Protein AF-A0A401TJF7-F1 (afdb_monomer_lite)

Structure (mmCIF, N/CA/C/O backbone):
data_AF-A0A401TJF7-F1
#
_entry.id   AF-A0A401TJF7-F1
#
loop_
_atom_site.group_PDB
_atom_site.id
_atom_site.type_symbol
_atom_site.label_atom_id
_atom_site.label_alt_id
_atom_site.label_comp_id
_atom_site.label_asym_id
_atom_site.label_entity_id
_atom_site.label_seq_id
_atom_site.pdbx_PDB_ins_code
_atom_site.Cartn_x
_atom_site.Cartn_y
_atom_site.Cartn_z
_atom_site.occupancy
_atom_site.B_iso_or_equiv
_atom_site.auth_seq_id
_atom_site.auth_comp_id
_atom_site.auth_asym_id
_atom_site.auth_atom_id
_atom_site.pdbx_PDB_model_num
ATOM 1 N N . MET A 1 1 ? 1.975 4.053 -7.022 1.00 76.31 1 MET A N 1
ATOM 2 C CA . MET A 1 1 ? 2.804 4.521 -5.883 1.00 76.31 1 MET A CA 1
ATOM 3 C C . MET A 1 1 ? 2.041 5.326 -4.837 1.00 76.31 1 MET A C 1
ATOM 5 O O . MET A 1 1 ? 2.293 5.115 -3.657 1.00 76.31 1 MET A O 1
ATOM 9 N N . ASN A 1 2 ? 1.092 6.190 -5.217 1.00 82.62 2 ASN A N 1
ATOM 10 C CA . ASN A 1 2 ? 0.316 6.983 -4.248 1.00 82.62 2 ASN A CA 1
ATOM 11 C C . ASN A 1 2 ? -0.402 6.117 -3.198 1.00 82.62 2 ASN A C 1
ATOM 13 O O . ASN A 1 2 ? -0.345 6.438 -2.018 1.00 82.62 2 ASN A O 1
ATOM 17 N N . ALA A 1 3 ? -0.964 4.974 -3.602 1.00 84.75 3 ALA A N 1
ATOM 18 C CA . ALA A 1 3 ? -1.590 4.012 -2.691 1.00 84.75 3 ALA A CA 1
ATOM 19 C C . ALA A 1 3 ? -0.631 3.480 -1.605 1.00 84.75 3 ALA A C 1
ATOM 21 O O . ALA A 1 3 ? -0.988 3.422 -0.433 1.00 84.75 3 ALA A O 1
ATOM 22 N N . VAL A 1 4 ? 0.618 3.169 -1.971 1.00 85.81 4 VAL A N 1
ATOM 23 C CA . VAL A 1 4 ? 1.646 2.714 -1.017 1.00 85.81 4 VAL A CA 1
ATOM 24 C C . VAL A 1 4 ? 2.049 3.842 -0.063 1.00 85.81 4 VAL A C 1
ATOM 26 O O . VAL A 1 4 ? 2.221 3.609 1.129 1.00 85.81 4 VAL A O 1
ATOM 29 N N . CYS A 1 5 ? 2.138 5.081 -0.559 1.00 86.75 5 CYS A N 1
ATOM 30 C CA . CYS A 1 5 ? 2.398 6.247 0.292 1.00 86.75 5 CYS A CA 1
ATOM 31 C C . CYS A 1 5 ? 1.272 6.450 1.313 1.00 86.75 5 CYS A C 1
ATOM 33 O O . CYS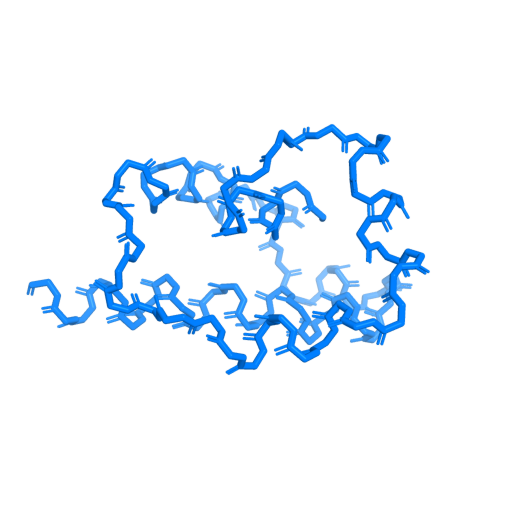 A 1 5 ? 1.550 6.694 2.481 1.00 86.75 5 CYS A O 1
ATOM 35 N N . VAL A 1 6 ? 0.014 6.289 0.889 1.00 87.44 6 VAL A N 1
ATOM 36 C CA . VAL A 1 6 ? -1.159 6.377 1.770 1.00 87.44 6 VAL A CA 1
ATOM 37 C C . VAL A 1 6 ? -1.123 5.294 2.848 1.00 87.44 6 VAL A C 1
ATOM 39 O O . VAL A 1 6 ? -1.303 5.628 4.016 1.00 87.44 6 VAL A O 1
ATOM 42 N N . LEU A 1 7 ? -0.813 4.040 2.492 1.00 86.00 7 LEU A N 1
ATOM 43 C CA . LEU A 1 7 ? -0.651 2.943 3.460 1.00 86.00 7 LEU A CA 1
ATOM 44 C C . LEU A 1 7 ? 0.448 3.218 4.492 1.00 86.00 7 LEU A C 1
ATOM 46 O O . LEU A 1 7 ? 0.253 2.981 5.680 1.00 86.00 7 LEU A O 1
ATOM 50 N N . LEU A 1 8 ? 1.574 3.783 4.056 1.00 85.50 8 LEU A N 1
ATOM 51 C CA . LEU A 1 8 ? 2.672 4.197 4.935 1.00 85.50 8 LEU A CA 1
ATOM 52 C C . LEU A 1 8 ? 2.390 5.504 5.698 1.00 85.50 8 LEU A C 1
ATOM 54 O O . LEU A 1 8 ? 3.282 6.028 6.365 1.00 85.50 8 LEU A O 1
ATOM 58 N N . GLN A 1 9 ? 1.175 6.053 5.590 1.00 84.50 9 GLN A N 1
ATOM 59 C CA . GLN A 1 9 ? 0.767 7.328 6.192 1.00 84.50 9 GLN A CA 1
ATOM 60 C C . GLN A 1 9 ? 1.679 8.501 5.793 1.00 84.50 9 GLN A C 1
ATOM 62 O O . GLN A 1 9 ? 1.905 9.442 6.554 1.00 84.50 9 GLN A O 1
ATOM 67 N N . LYS A 1 10 ? 2.217 8.448 4.573 1.00 85.50 10 LYS A N 1
ATOM 68 C CA . LYS A 1 10 ? 3.038 9.491 3.960 1.00 85.50 10 LYS A CA 1
ATOM 69 C C . LYS A 1 10 ? 2.233 10.271 2.922 1.00 85.50 10 LYS A C 1
ATOM 71 O O . LYS A 1 10 ? 1.201 9.822 2.422 1.00 85.50 10 LYS A O 1
ATOM 76 N N . SER A 1 11 ? 2.731 11.453 2.571 1.00 84.44 11 SER A N 1
ATOM 77 C CA . SER A 1 11 ? 2.121 12.291 1.540 1.00 84.44 11 SER A CA 1
ATOM 78 C C . SER A 1 11 ? 2.095 11.561 0.187 1.00 84.44 11 SER A C 1
ATOM 80 O O . SER A 1 11 ? 3.141 11.081 -0.256 1.00 84.44 11 SER A O 1
ATOM 82 N N . PRO A 1 12 ? 0.938 11.475 -0.502 1.00 83.44 12 PRO A N 1
ATOM 83 C CA . PRO A 1 12 ? 0.807 10.826 -1.808 1.00 83.44 12 PRO A CA 1
ATOM 84 C C . PRO A 1 12 ? 1.340 11.729 -2.929 1.00 83.44 12 PRO A C 1
ATOM 86 O O . PRO A 1 12 ? 0.608 12.152 -3.819 1.00 83.44 12 PRO A O 1
ATOM 89 N N . GLN A 1 13 ? 2.621 12.075 -2.849 1.00 86.88 13 GLN A N 1
ATOM 90 C CA . GLN A 1 13 ? 3.314 12.947 -3.791 1.00 86.88 13 GLN A CA 1
ATOM 91 C C . GLN A 1 13 ? 4.423 12.158 -4.480 1.00 86.88 13 GLN A C 1
ATOM 93 O O . GLN A 1 13 ? 5.062 11.302 -3.863 1.00 86.88 13 GLN A O 1
ATOM 98 N N . TRP A 1 14 ? 4.695 12.477 -5.747 1.00 83.75 14 TRP A N 1
ATOM 99 C CA . TRP A 1 14 ? 5.769 11.826 -6.503 1.00 83.75 14 TRP A CA 1
ATOM 100 C C . TRP A 1 14 ? 7.129 11.959 -5.807 1.00 83.75 14 TRP A C 1
ATOM 102 O O . TRP A 1 14 ? 7.869 10.984 -5.723 1.00 83.75 14 TRP A O 1
ATOM 112 N N . THR A 1 15 ? 7.426 13.124 -5.226 1.00 88.44 15 THR A N 1
ATOM 113 C CA . THR A 1 15 ? 8.663 13.366 -4.469 1.00 88.44 15 THR A CA 1
ATOM 114 C C . THR A 1 15 ? 8.817 12.391 -3.302 1.00 88.44 15 THR A C 1
ATOM 116 O O . THR A 1 15 ? 9.863 11.768 -3.146 1.00 88.44 15 THR A O 1
ATOM 119 N N . THR A 1 16 ? 7.756 12.196 -2.516 1.00 87.56 16 THR A N 1
ATOM 120 C CA . THR A 1 16 ? 7.747 11.255 -1.389 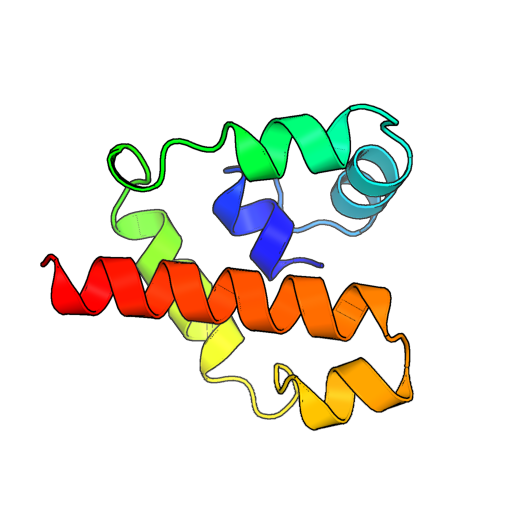1.00 87.56 16 THR A CA 1
ATOM 121 C C . THR A 1 16 ? 7.842 9.808 -1.859 1.00 87.56 16 THR A C 1
ATOM 123 O O . THR A 1 16 ? 8.603 9.030 -1.293 1.00 87.56 16 THR A O 1
ATOM 126 N N . ALA A 1 17 ? 7.125 9.451 -2.926 1.00 86.88 17 ALA A N 1
ATOM 127 C CA . ALA A 1 17 ? 7.211 8.123 -3.523 1.00 86.88 17 ALA A CA 1
ATOM 128 C C . ALA A 1 17 ? 8.631 7.812 -4.017 1.00 86.88 17 ALA A C 1
ATOM 130 O O . ALA A 1 17 ? 9.124 6.708 -3.804 1.00 86.88 17 ALA A O 1
ATOM 131 N N . LYS A 1 18 ? 9.299 8.787 -4.641 1.00 86.69 18 LYS A N 1
ATOM 132 C CA . LYS A 1 18 ? 10.668 8.645 -5.139 1.00 86.69 18 LYS A CA 1
ATOM 133 C C . LYS A 1 18 ? 11.670 8.467 -3.998 1.00 86.69 18 LYS A C 1
ATOM 135 O O . LYS A 1 18 ? 12.548 7.621 -4.105 1.00 86.69 18 LYS A O 1
ATOM 140 N N . LEU A 1 19 ? 11.505 9.211 -2.901 1.00 89.06 19 LEU A N 1
ATOM 141 C CA . LEU A 1 19 ? 12.312 9.036 -1.689 1.00 89.06 19 LEU A CA 1
ATOM 142 C C . LEU A 1 19 ? 12.124 7.644 -1.077 1.00 89.06 19 LEU A C 1
ATOM 144 O O . LEU A 1 19 ? 13.106 6.990 -0.754 1.00 89.06 19 LEU A O 1
ATOM 148 N N . LEU A 1 20 ? 10.879 7.170 -0.975 1.00 86.88 20 LEU A 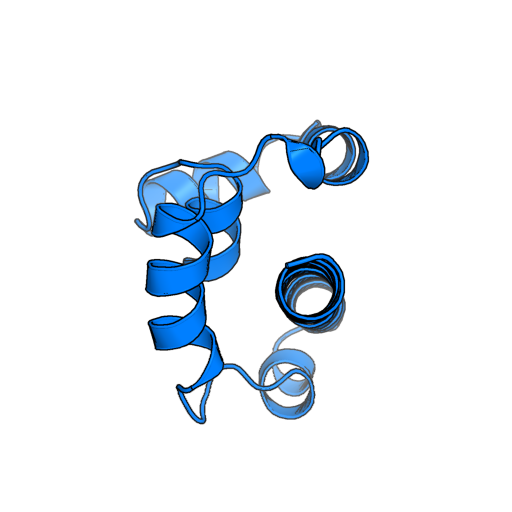N 1
ATOM 149 C CA . LEU A 1 20 ? 10.581 5.829 -0.466 1.00 86.88 20 LEU A CA 1
ATOM 150 C C . LEU A 1 20 ? 11.186 4.732 -1.345 1.00 86.88 20 LEU A C 1
ATOM 152 O O . LEU A 1 20 ? 11.755 3.789 -0.821 1.00 86.88 20 LEU A O 1
ATOM 156 N N . LEU A 1 21 ? 11.103 4.858 -2.670 1.00 84.56 21 LEU A N 1
ATOM 157 C CA . LEU A 1 21 ? 11.712 3.890 -3.590 1.00 84.56 21 LEU A CA 1
ATOM 158 C C . LEU A 1 21 ? 13.244 3.905 -3.550 1.00 84.56 21 LEU A C 1
ATOM 160 O O . LEU A 1 21 ? 13.865 2.894 -3.863 1.00 84.56 21 LEU A O 1
ATOM 164 N N . GLY A 1 22 ? 13.844 5.043 -3.196 1.00 86.69 22 GLY A N 1
ATOM 165 C CA . GLY A 1 22 ? 15.288 5.170 -3.011 1.00 86.69 22 GLY A CA 1
ATOM 166 C C . GLY A 1 22 ? 15.790 4.640 -1.667 1.00 86.69 22 GLY A C 1
ATOM 167 O O . GLY A 1 22 ? 16.998 4.481 -1.507 1.00 86.69 22 GLY A O 1
ATOM 168 N N . ASP A 1 23 ? 14.900 4.369 -0.708 1.00 89.06 23 ASP A N 1
ATOM 169 C CA . ASP A 1 23 ? 15.273 3.846 0.604 1.00 89.06 23 ASP A CA 1
ATOM 170 C C . ASP A 1 23 ? 15.531 2.326 0.520 1.00 89.06 23 ASP A C 1
ATOM 172 O O . ASP A 1 23 ? 14.599 1.555 0.268 1.00 89.06 23 ASP A O 1
ATOM 176 N N . PRO A 1 24 ? 16.762 1.844 0.779 1.00 89.06 24 PRO A N 1
ATOM 177 C CA . PRO A 1 24 ? 17.060 0.410 0.792 1.00 89.06 24 PRO A CA 1
ATOM 178 C C . PRO A 1 24 ? 16.281 -0.356 1.876 1.00 89.06 24 PRO A C 1
ATOM 180 O O . PRO A 1 24 ? 16.126 -1.575 1.787 1.00 89.06 24 PRO A O 1
ATOM 183 N N . SER A 1 25 ? 15.758 0.338 2.890 1.00 89.69 25 SER A N 1
ATOM 184 C CA . SER A 1 25 ? 14.929 -0.239 3.953 1.00 89.69 25 SER A CA 1
ATOM 185 C C . SER A 1 25 ? 13.440 -0.276 3.607 1.00 89.69 25 SER A C 1
ATOM 187 O O . SER A 1 25 ? 12.653 -0.821 4.380 1.00 89.69 25 SER A O 1
ATOM 189 N N . PHE A 1 26 ? 13.030 0.236 2.444 1.00 87.44 26 PHE A N 1
ATOM 190 C CA . PHE A 1 26 ? 11.627 0.314 2.036 1.00 87.44 26 PHE A CA 1
ATOM 191 C C . PHE A 1 26 ? 10.892 -1.024 2.146 1.00 87.44 26 PHE A C 1
ATOM 193 O O . PHE A 1 26 ? 9.842 -1.105 2.781 1.00 87.44 26 PHE A O 1
ATOM 200 N N . LEU A 1 27 ? 11.468 -2.099 1.601 1.00 85.88 27 LEU A N 1
ATOM 201 C CA . LEU A 1 27 ? 10.860 -3.430 1.674 1.00 85.88 27 LEU A CA 1
ATOM 202 C C . LEU A 1 27 ? 10.752 -3.941 3.117 1.00 85.88 27 LEU A C 1
ATOM 204 O O . LEU A 1 27 ? 9.752 -4.563 3.467 1.00 85.88 27 LEU A O 1
ATOM 208 N N . LYS A 1 28 ? 11.737 -3.640 3.977 1.00 89.12 28 LYS A N 1
ATOM 209 C CA . LYS A 1 28 ? 11.672 -3.990 5.405 1.00 89.12 28 LYS A CA 1
ATOM 210 C C . LYS A 1 28 ? 10.529 -3.252 6.094 1.00 89.12 28 LYS A C 1
ATOM 212 O O . LYS A 1 28 ? 9.780 -3.883 6.831 1.00 89.12 28 LYS A O 1
ATOM 217 N N . HIS A 1 29 ? 10.349 -1.962 5.809 1.00 86.81 29 HIS A N 1
ATOM 218 C CA . HIS A 1 29 ? 9.234 -1.181 6.348 1.00 86.81 29 HIS A CA 1
ATOM 219 C C . HIS A 1 29 ? 7.872 -1.729 5.908 1.00 86.81 29 HIS A C 1
ATOM 221 O O . HIS A 1 29 ? 6.952 -1.767 6.718 1.00 86.81 29 HIS A O 1
ATOM 227 N N . LEU A 1 30 ? 7.741 -2.191 4.660 1.00 85.88 30 LEU A N 1
ATOM 228 C CA . LEU A 1 30 ? 6.509 -2.835 4.188 1.00 85.88 30 LEU A CA 1
ATOM 229 C C . LEU A 1 30 ? 6.238 -4.162 4.910 1.00 85.88 30 LEU A C 1
ATOM 231 O O . LEU A 1 30 ? 5.100 -4.436 5.275 1.00 85.88 30 LEU A O 1
ATOM 235 N N . LEU A 1 31 ? 7.272 -4.976 5.140 1.00 85.38 31 LEU A N 1
ATOM 236 C CA . LEU A 1 31 ? 7.146 -6.264 5.834 1.00 85.38 31 LEU A CA 1
ATOM 237 C C . LEU A 1 31 ? 6.851 -6.108 7.331 1.00 85.38 31 LEU A C 1
ATOM 239 O O . LEU A 1 31 ? 6.127 -6.917 7.902 1.00 85.38 31 LEU A O 1
ATOM 243 N N . GLN A 1 32 ? 7.412 -5.077 7.961 1.00 88.12 32 GLN A N 1
ATOM 244 C CA . GLN A 1 32 ? 7.201 -4.750 9.374 1.00 88.12 32 GLN A CA 1
ATOM 245 C C . GLN A 1 32 ? 5.950 -3.896 9.612 1.00 88.12 32 GLN A C 1
ATOM 247 O O . GLN A 1 32 ? 5.656 -3.548 10.756 1.00 88.12 32 GLN A O 1
ATOM 252 N N . LEU A 1 33 ? 5.222 -3.536 8.552 1.00 86.25 33 LEU A N 1
ATOM 253 C CA . LEU A 1 33 ? 4.012 -2.739 8.652 1.00 86.25 33 LEU A CA 1
ATOM 254 C C . LEU A 1 33 ? 2.961 -3.490 9.477 1.00 86.25 33 LEU A C 1
ATOM 256 O O . LEU A 1 33 ? 2.464 -4.548 9.085 1.00 86.25 33 LEU A O 1
ATOM 260 N N . ASP A 1 34 ? 2.589 -2.904 10.608 1.00 85.62 34 ASP A N 1
ATOM 261 C CA . ASP A 1 34 ? 1.534 -3.436 11.457 1.00 85.62 34 ASP A CA 1
ATOM 262 C C . ASP A 1 34 ? 0.163 -3.117 10.844 1.00 85.62 34 ASP A C 1
ATOM 264 O O . ASP A 1 34 ? -0.398 -2.035 11.036 1.00 85.62 34 ASP A O 1
ATOM 268 N N . LYS A 1 35 ? -0.357 -4.073 10.067 1.00 82.69 35 LYS A N 1
ATOM 269 C CA . LYS A 1 35 ? -1.648 -3.984 9.368 1.00 82.69 35 LYS A CA 1
ATOM 270 C C . LYS A 1 35 ? -2.846 -3.736 10.295 1.00 82.69 35 LYS A C 1
ATOM 272 O O . LYS A 1 35 ? -3.865 -3.241 9.821 1.00 82.69 35 LYS A O 1
ATOM 277 N N . ASP A 1 36 ? -2.706 -3.999 11.595 1.00 83.06 36 ASP A N 1
ATOM 278 C CA . ASP A 1 36 ? -3.775 -3.838 12.587 1.00 83.06 36 ASP A CA 1
ATOM 279 C C . ASP A 1 36 ? -3.816 -2.435 13.194 1.00 83.06 36 ASP A C 1
ATOM 281 O O . ASP A 1 36 ? -4.842 -2.003 13.714 1.00 83.06 36 ASP A O 1
ATOM 285 N N . LYS A 1 37 ? -2.703 -1.700 13.110 1.00 85.12 37 LYS A N 1
ATOM 286 C CA . LYS A 1 37 ? -2.591 -0.323 13.608 1.00 85.12 37 LYS A CA 1
ATOM 287 C C . LYS A 1 37 ? -2.916 0.731 12.554 1.00 85.12 37 LYS A C 1
ATOM 289 O O . LYS A 1 37 ? -2.838 1.926 12.843 1.00 85.12 37 LYS A O 1
ATOM 294 N N . ILE A 1 38 ? -3.253 0.327 11.330 1.00 87.44 38 ILE A N 1
ATOM 295 C CA . ILE A 1 38 ? -3.569 1.262 10.250 1.00 87.44 38 ILE A CA 1
ATOM 296 C C . ILE A 1 38 ? -4.960 1.873 10.502 1.00 87.44 38 ILE A C 1
ATOM 298 O O . ILE A 1 38 ? -5.942 1.135 10.585 1.00 87.44 38 ILE A O 1
ATOM 302 N N . PRO A 1 39 ? -5.086 3.211 10.591 1.00 87.56 39 PRO A N 1
ATOM 303 C CA . PRO A 1 39 ? -6.371 3.862 10.815 1.00 87.56 39 PRO A CA 1
ATOM 304 C C . PRO A 1 39 ? -7.352 3.618 9.666 1.00 87.56 39 PRO A C 1
ATOM 306 O O . PRO A 1 39 ? -6.979 3.704 8.497 1.00 87.56 39 PRO A O 1
ATOM 309 N N . GLU A 1 40 ? -8.640 3.474 9.979 1.00 86.44 40 GLU A N 1
ATOM 310 C CA . GLU A 1 40 ? -9.700 3.274 8.977 1.00 86.44 40 GLU A CA 1
ATOM 311 C C . GLU A 1 40 ? -9.741 4.394 7.916 1.00 86.44 40 GLU A C 1
ATOM 313 O O . GLU A 1 40 ? -9.976 4.159 6.732 1.00 86.44 40 GLU A O 1
ATOM 318 N N . LYS A 1 41 ? -9.395 5.628 8.306 1.00 88.25 41 LYS A N 1
ATOM 319 C CA . LYS A 1 41 ? -9.276 6.777 7.391 1.00 88.25 41 LYS A CA 1
ATOM 320 C C . LYS A 1 41 ? -8.284 6.532 6.245 1.00 88.25 41 LYS A C 1
ATOM 322 O O . LYS A 1 41 ? -8.462 7.086 5.158 1.00 88.25 41 LYS A O 1
ATOM 327 N N . VAL A 1 42 ? -7.240 5.735 6.479 1.00 89.88 42 VAL A N 1
ATOM 328 C CA . VAL A 1 42 ? -6.262 5.344 5.455 1.00 89.88 42 VAL A CA 1
ATOM 329 C C . VAL A 1 42 ? -6.917 4.413 4.442 1.00 89.88 42 VAL A C 1
ATOM 331 O O . VAL A 1 42 ? -6.811 4.671 3.246 1.00 89.88 42 VAL A O 1
ATOM 334 N N . PHE A 1 43 ? -7.662 3.406 4.902 1.00 88.81 43 PHE A N 1
ATOM 335 C CA . PHE A 1 43 ? -8.395 2.479 4.038 1.00 88.81 43 PHE A CA 1
ATOM 336 C C . PHE A 1 43 ? -9.494 3.170 3.231 1.00 88.81 43 PHE A C 1
ATOM 338 O O . PHE A 1 43 ? -9.626 2.911 2.040 1.00 88.81 43 PHE A O 1
ATOM 345 N N . SER A 1 44 ? -10.211 4.135 3.811 1.00 88.31 44 SER A N 1
ATOM 346 C CA . SER A 1 44 ? -11.183 4.945 3.063 1.00 88.31 44 SER A CA 1
ATOM 347 C C . SER A 1 44 ? -10.535 5.737 1.925 1.00 88.31 44 SER A C 1
ATOM 349 O O . SER A 1 44 ? -11.098 5.832 0.838 1.00 88.31 44 SER A O 1
ATOM 351 N N . ARG A 1 45 ? -9.328 6.280 2.140 1.00 87.94 45 ARG A N 1
ATOM 352 C CA . ARG A 1 45 ? -8.551 6.924 1.067 1.00 87.94 45 ARG A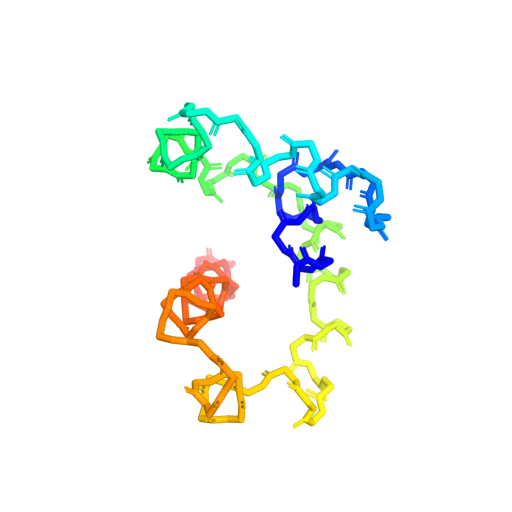 CA 1
ATOM 353 C C . ARG A 1 45 ? -8.040 5.907 0.054 1.00 87.94 45 ARG A C 1
ATOM 355 O O . ARG A 1 45 ? -8.047 6.197 -1.137 1.00 87.94 45 ARG A O 1
ATOM 362 N N . LEU A 1 46 ? -7.607 4.737 0.518 1.00 88.62 46 LEU A N 1
ATOM 363 C CA . LEU A 1 46 ? -7.124 3.649 -0.324 1.00 88.62 46 LEU A CA 1
ATOM 364 C C . LEU A 1 46 ? -8.212 3.142 -1.274 1.00 88.62 46 LEU A C 1
ATOM 366 O O . LEU A 1 46 ? -7.934 2.998 -2.459 1.00 88.62 46 LEU A O 1
ATOM 370 N N . LYS A 1 47 ? -9.455 3.013 -0.791 1.00 86.56 47 LYS A N 1
ATOM 371 C CA . LYS A 1 47 ? -10.637 2.644 -1.585 1.00 86.56 47 LYS A CA 1
ATOM 372 C C . LYS A 1 47 ? -10.876 3.569 -2.772 1.00 86.56 47 LYS A C 1
ATOM 374 O O . LYS A 1 47 ? -11.302 3.116 -3.830 1.00 86.56 47 LYS A O 1
ATOM 379 N N . SER A 1 48 ? -10.580 4.861 -2.640 1.00 86.50 48 SER A N 1
ATOM 380 C CA . SER A 1 48 ? -10.664 5.794 -3.772 1.00 86.50 48 SER A CA 1
ATOM 381 C C . SER A 1 48 ? -9.632 5.486 -4.860 1.00 86.50 48 SER A C 1
ATOM 383 O O . SER A 1 48 ? -9.898 5.732 -6.033 1.00 86.50 48 SER A O 1
ATOM 385 N N . TYR A 1 49 ? -8.471 4.935 -4.489 1.00 84.56 49 TYR A N 1
ATOM 386 C CA . TYR A 1 49 ? -7.463 4.474 -5.442 1.00 84.56 49 TYR A CA 1
ATOM 387 C C . TYR A 1 49 ? -7.780 3.076 -5.981 1.00 84.56 49 TYR A C 1
ATOM 389 O O . TYR A 1 49 ? -7.641 2.879 -7.182 1.00 84.56 49 TYR A O 1
ATOM 397 N N . SER A 1 50 ? -8.229 2.130 -5.147 1.00 83.44 50 SER A N 1
ATOM 398 C CA . SER A 1 50 ? -8.519 0.750 -5.575 1.00 83.44 50 SER A CA 1
ATOM 399 C C . SER A 1 50 ? -9.713 0.658 -6.525 1.00 83.44 50 SER A C 1
ATOM 401 O O . SER A 1 50 ? -9.704 -0.145 -7.452 1.00 83.44 50 SER A O 1
ATOM 403 N N . LYS A 1 51 ? -10.701 1.550 -6.372 1.00 84.44 51 LYS A N 1
ATOM 404 C CA . LYS A 1 51 ? -11.826 1.695 -7.310 1.00 84.44 51 LYS A CA 1
ATOM 405 C C . LYS A 1 51 ? -11.433 2.304 -8.658 1.00 84.44 51 LYS A C 1
ATOM 407 O O . LYS A 1 51 ? -12.249 2.296 -9.578 1.00 84.44 51 LYS A O 1
ATOM 412 N N . HIS A 1 52 ? -10.230 2.863 -8.789 1.00 83.50 52 HIS A N 1
ATOM 413 C CA . HIS A 1 52 ? -9.791 3.439 -10.052 1.00 83.50 52 HIS A CA 1
ATOM 414 C C . HIS A 1 52 ? -9.445 2.315 -11.046 1.00 83.50 52 HIS A C 1
ATOM 416 O O . HIS A 1 52 ? -8.634 1.451 -10.715 1.00 83.50 52 HIS A O 1
ATOM 422 N N . PRO A 1 53 ? -9.961 2.333 -12.289 1.00 79.31 53 PRO A N 1
ATOM 423 C CA . PRO A 1 53 ? -9.738 1.264 -13.278 1.00 79.31 53 PRO A CA 1
ATOM 424 C C . PRO A 1 53 ? -8.271 1.097 -13.718 1.00 79.31 53 PRO A C 1
ATOM 426 O O . PRO A 1 53 ? -7.902 0.101 -14.346 1.00 79.31 53 PRO A O 1
ATOM 429 N N . ASP A 1 54 ? -7.422 2.069 -13.395 1.00 79.94 54 ASP A N 1
ATOM 430 C CA . ASP A 1 54 ? -5.975 2.002 -13.634 1.00 79.94 54 ASP A CA 1
ATOM 431 C C . ASP A 1 54 ? -5.203 1.360 -12.473 1.00 79.94 54 ASP A C 1
ATOM 433 O O . ASP A 1 54 ? -4.053 0.961 -12.646 1.00 79.94 54 ASP A O 1
ATOM 437 N N . PHE A 1 55 ? -5.823 1.204 -11.300 1.00 81.56 55 PHE A N 1
ATOM 438 C CA . PHE A 1 55 ? -5.230 0.517 -10.154 1.00 81.56 55 PHE A CA 1
ATOM 439 C C . PHE A 1 55 ? -5.517 -0.988 -10.214 1.00 81.56 55 PHE A C 1
ATOM 441 O O . PHE A 1 55 ? -6.097 -1.581 -9.310 1.00 81.56 55 PHE A O 1
ATOM 448 N N . ASN A 1 56 ? -5.118 -1.612 -11.321 1.00 84.44 56 ASN A N 1
ATOM 449 C CA . ASN A 1 56 ? -5.298 -3.041 -11.551 1.00 84.44 56 ASN A CA 1
ATOM 450 C C . ASN A 1 56 ? -3.924 -3.728 -11.647 1.00 84.44 56 ASN A C 1
ATOM 452 O O . ASN A 1 56 ? -3.108 -3.292 -12.464 1.00 84.44 56 ASN A O 1
ATOM 456 N N . PRO A 1 57 ? -3.662 -4.810 -10.887 1.00 86.44 57 PRO A N 1
ATOM 457 C CA . PRO A 1 57 ? -2.434 -5.594 -10.986 1.00 86.44 57 PRO A CA 1
ATOM 458 C C . PRO A 1 57 ? -2.042 -5.978 -12.413 1.00 86.44 57 PRO A C 1
ATOM 460 O O . PRO A 1 57 ? -0.861 -5.924 -12.743 1.00 86.44 57 PRO A O 1
ATOM 463 N N . GLU A 1 58 ? -3.009 -6.319 -13.266 1.00 86.56 58 GLU A N 1
ATOM 464 C CA . GLU A 1 58 ? -2.747 -6.709 -14.656 1.00 86.56 58 GLU A CA 1
ATOM 465 C C . GLU A 1 58 ? -2.197 -5.531 -15.470 1.00 86.56 58 GLU A C 1
ATOM 467 O O . GLU A 1 58 ? -1.172 -5.654 -16.135 1.00 86.56 58 GLU A O 1
ATOM 472 N N . ARG A 1 59 ? -2.816 -4.350 -15.343 1.00 85.50 59 ARG A N 1
ATOM 473 C CA . ARG A 1 59 ? -2.369 -3.121 -16.020 1.00 85.50 59 ARG A CA 1
ATOM 474 C C . ARG A 1 59 ? -1.060 -2.587 -15.455 1.00 85.50 59 ARG A C 1
ATOM 476 O O . ARG A 1 59 ? -0.199 -2.132 -16.192 1.00 85.50 59 ARG A O 1
ATOM 483 N N . VAL A 1 60 ? -0.886 -2.638 -14.140 1.00 85.44 60 VAL A N 1
ATOM 484 C CA . VAL A 1 60 ? 0.363 -2.207 -13.500 1.00 85.44 60 VAL A CA 1
ATOM 485 C C . VAL A 1 60 ? 1.503 -3.176 -13.844 1.00 85.44 60 VAL A C 1
ATOM 487 O O . VAL A 1 60 ? 2.652 -2.757 -13.997 1.00 85.44 60 VAL A O 1
ATOM 490 N N . GLY A 1 61 ? 1.183 -4.459 -14.028 1.00 85.62 61 GLY A N 1
ATOM 491 C CA . GLY A 1 61 ? 2.126 -5.497 -14.422 1.00 85.62 61 GLY A CA 1
ATOM 492 C C . GLY A 1 61 ? 2.687 -5.347 -15.827 1.00 85.62 61 GLY A C 1
ATOM 493 O O . GLY A 1 61 ? 3.828 -5.750 -16.035 1.00 85.62 61 GLY A O 1
ATOM 494 N N . THR A 1 62 ? 1.972 -4.701 -16.754 1.00 86.50 62 THR A N 1
ATOM 495 C CA . THR A 1 62 ? 2.542 -4.383 -18.075 1.00 86.50 62 THR A CA 1
ATOM 496 C C . THR A 1 62 ? 3.652 -3.336 -17.994 1.00 86.50 62 THR A C 1
ATOM 498 O O . THR A 1 62 ? 4.486 -3.265 -18.889 1.00 86.50 62 THR A O 1
ATOM 501 N N . VAL A 1 63 ? 3.675 -2.518 -16.935 1.00 86.50 63 VAL A N 1
ATOM 502 C CA . VAL A 1 63 ? 4.710 -1.497 -16.712 1.00 86.50 63 VAL A CA 1
ATOM 503 C C . VAL A 1 63 ? 5.882 -2.070 -15.920 1.00 86.50 63 VAL A C 1
ATOM 505 O O . VAL A 1 63 ? 7.037 -1.809 -16.244 1.00 86.50 63 VAL A O 1
ATOM 508 N N . SER A 1 64 ? 5.603 -2.814 -14.845 1.00 86.62 64 SER A N 1
ATOM 509 C CA . SER A 1 64 ? 6.648 -3.411 -14.011 1.00 86.62 64 SER A CA 1
ATOM 510 C C . SER A 1 64 ? 6.125 -4.550 -13.144 1.00 86.62 64 SER A C 1
ATOM 512 O O . SER A 1 64 ? 5.141 -4.406 -12.413 1.00 86.62 64 SER A O 1
ATOM 514 N N . THR A 1 65 ? 6.871 -5.655 -13.132 1.00 86.44 65 THR A N 1
ATOM 515 C CA . THR A 1 65 ? 6.618 -6.809 -12.261 1.00 86.44 65 THR A CA 1
ATOM 516 C C . THR A 1 65 ? 6.673 -6.432 -10.781 1.00 86.44 65 THR A C 1
ATOM 518 O O . THR A 1 65 ? 5.827 -6.863 -10.004 1.00 86.44 65 THR A O 1
ATOM 521 N N . ALA A 1 66 ? 7.612 -5.572 -10.374 1.00 86.25 66 ALA A N 1
ATOM 522 C CA . ALA A 1 66 ? 7.699 -5.121 -8.984 1.00 86.25 66 ALA A CA 1
ATOM 523 C C . ALA A 1 66 ? 6.479 -4.270 -8.591 1.00 86.25 66 ALA A C 1
ATOM 525 O O . ALA A 1 66 ? 5.925 -4.421 -7.500 1.00 86.25 66 ALA A O 1
ATOM 526 N N . CYS A 1 67 ? 6.013 -3.413 -9.505 1.00 86.19 67 CYS A N 1
ATOM 527 C CA . CYS A 1 67 ? 4.806 -2.620 -9.291 1.00 86.19 67 CYS A CA 1
ATOM 528 C C . CYS A 1 67 ? 3.547 -3.499 -9.213 1.00 86.19 67 CYS A C 1
ATOM 530 O O . CYS A 1 67 ? 2.663 -3.190 -8.413 1.00 86.19 67 CYS A O 1
ATOM 532 N N . ARG A 1 68 ? 3.475 -4.601 -9.977 1.00 89.38 68 ARG A N 1
ATOM 533 C CA . ARG A 1 68 ? 2.402 -5.606 -9.859 1.00 89.38 68 ARG A CA 1
ATOM 534 C C . ARG A 1 68 ? 2.356 -6.198 -8.457 1.00 89.38 68 ARG A C 1
ATOM 536 O O . ARG A 1 68 ? 1.305 -6.135 -7.824 1.00 89.38 68 ARG A O 1
ATOM 543 N N . SER A 1 69 ? 3.492 -6.676 -7.948 1.00 89.62 69 SER A N 1
ATOM 544 C CA . SER A 1 69 ? 3.579 -7.255 -6.602 1.00 89.62 69 SER A CA 1
ATOM 545 C C . SER A 1 69 ? 3.158 -6.257 -5.520 1.00 89.62 69 SER A C 1
ATOM 547 O O . SER A 1 69 ? 2.394 -6.605 -4.623 1.00 89.62 69 SER A O 1
ATOM 549 N N . LEU A 1 70 ? 3.586 -4.993 -5.629 1.00 88.62 70 LEU A N 1
ATOM 550 C CA . LEU A 1 70 ? 3.169 -3.935 -4.702 1.00 88.62 70 LEU A CA 1
ATOM 551 C C . LEU A 1 70 ? 1.667 -3.637 -4.792 1.00 88.62 70 LEU A C 1
ATOM 553 O O . LEU A 1 70 ? 1.026 -3.438 -3.764 1.00 88.62 70 LEU A O 1
ATOM 557 N N . CYS A 1 71 ? 1.097 -3.610 -5.998 1.00 89.62 71 CYS A N 1
ATOM 558 C CA . CYS A 1 71 ? -0.337 -3.401 -6.202 1.00 89.62 71 CYS A CA 1
ATOM 559 C C . CYS A 1 71 ? -1.158 -4.540 -5.583 1.00 89.62 71 CYS A C 1
ATOM 561 O O . CYS A 1 71 ? -2.087 -4.277 -4.823 1.00 89.62 71 CYS A O 1
ATOM 563 N N . GLN A 1 72 ? -0.764 -5.793 -5.820 1.00 90.19 72 GLN A N 1
ATOM 564 C CA . GLN A 1 72 ? -1.398 -6.958 -5.199 1.00 90.19 72 GLN A CA 1
ATOM 565 C C . GLN A 1 72 ? -1.290 -6.922 -3.673 1.00 90.19 72 GLN A C 1
ATOM 567 O O . GLN A 1 72 ? -2.270 -7.190 -2.988 1.00 90.19 72 GLN A O 1
ATOM 572 N N . T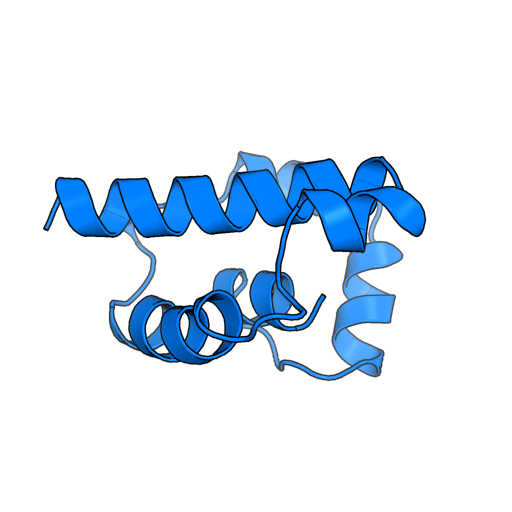RP A 1 73 ? -0.128 -6.545 -3.135 1.00 90.69 73 TRP A N 1
ATOM 573 C CA . TRP A 1 73 ? 0.074 -6.414 -1.693 1.00 90.69 73 TRP A CA 1
ATOM 574 C C . TRP A 1 73 ? -0.836 -5.345 -1.070 1.00 90.69 73 TRP A C 1
ATOM 576 O O . TRP A 1 73 ? -1.458 -5.599 -0.040 1.00 90.69 73 TRP A O 1
ATOM 586 N N . VAL A 1 74 ? -0.983 -4.183 -1.717 1.00 90.06 74 VAL A N 1
ATOM 587 C CA . VAL A 1 74 ? -1.917 -3.132 -1.276 1.00 90.06 7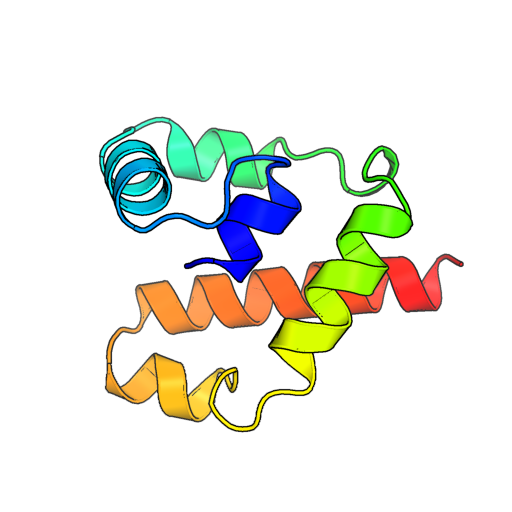4 VAL A CA 1
ATOM 588 C C . VAL A 1 74 ? -3.353 -3.657 -1.214 1.00 90.06 74 VAL A C 1
ATOM 590 O O . VAL A 1 74 ? -4.021 -3.480 -0.197 1.00 90.06 74 VAL A O 1
ATOM 593 N N . LEU A 1 75 ? -3.812 -4.320 -2.280 1.00 89.81 75 LEU A N 1
ATOM 594 C CA . LEU A 1 75 ? -5.163 -4.886 -2.354 1.00 89.81 75 LEU A CA 1
ATOM 595 C C . LEU A 1 75 ? -5.376 -5.989 -1.311 1.00 89.81 75 LEU A C 1
ATOM 597 O O . LEU A 1 75 ? -6.443 -6.077 -0.712 1.00 89.81 75 LEU A O 1
ATOM 601 N N . ALA A 1 76 ? -4.355 -6.807 -1.046 1.00 90.81 76 ALA A N 1
ATOM 602 C CA . ALA A 1 76 ? -4.413 -7.838 -0.016 1.00 90.81 76 ALA A CA 1
ATOM 603 C C . ALA A 1 76 ? -4.557 -7.239 1.394 1.00 90.81 76 ALA A C 1
ATOM 605 O O . ALA A 1 76 ? -5.320 -7.766 2.201 1.00 90.81 76 ALA A O 1
ATOM 606 N N . ILE A 1 77 ? -3.868 -6.130 1.691 1.00 90.06 77 ILE A N 1
ATOM 607 C CA . ILE A 1 77 ? -4.015 -5.417 2.970 1.00 90.06 77 ILE A CA 1
ATOM 608 C C . ILE A 1 77 ? -5.406 -4.790 3.103 1.00 90.06 77 ILE A C 1
ATOM 610 O O . ILE A 1 77 ? -6.016 -4.885 4.166 1.00 90.06 77 ILE A O 1
ATOM 614 N N . GLU A 1 78 ? -5.922 -4.183 2.035 1.00 89.19 78 GLU A N 1
ATOM 615 C CA . GLU A 1 78 ? -7.285 -3.643 1.996 1.00 89.19 78 GLU A CA 1
ATOM 616 C C . GLU A 1 78 ? -8.333 -4.734 2.252 1.00 89.19 78 GLU A C 1
ATOM 618 O O . GLU A 1 78 ? -9.183 -4.578 3.125 1.00 89.19 78 GLU A O 1
ATOM 623 N N . HIS A 1 79 ? -8.222 -5.870 1.561 1.00 89.50 79 HIS A N 1
ATOM 624 C CA . HIS A 1 79 ? -9.110 -7.015 1.753 1.00 89.50 79 HIS A CA 1
ATOM 625 C C . HIS A 1 79 ? -9.001 -7.602 3.166 1.00 89.50 79 HIS A C 1
ATOM 627 O O . HIS A 1 79 ? -10.011 -7.939 3.776 1.00 89.50 79 HIS A O 1
ATOM 633 N N . TYR A 1 80 ? -7.786 -7.724 3.712 1.00 90.12 80 TYR A N 1
ATOM 634 C CA . TYR A 1 80 ? -7.586 -8.181 5.089 1.00 90.12 80 TYR A CA 1
ATOM 635 C C . TYR A 1 80 ? -8.316 -7.281 6.092 1.00 90.12 80 TYR A C 1
ATOM 637 O O . TYR A 1 80 ? -8.969 -7.787 7.003 1.00 90.12 80 TYR A O 1
ATOM 645 N N . HIS A 1 81 ? -8.235 -5.961 5.911 1.00 88.31 81 HIS A N 1
ATOM 646 C CA . HIS A 1 81 ? -8.959 -5.011 6.748 1.00 88.31 81 HIS A CA 1
ATOM 647 C C . HIS A 1 81 ? -10.478 -5.145 6.599 1.00 88.31 81 HIS A C 1
ATOM 649 O O . HIS A 1 81 ? -11.172 -5.162 7.609 1.00 88.31 81 HIS A O 1
ATOM 655 N N . ASP A 1 82 ? -10.986 -5.293 5.373 1.00 86.81 82 ASP A N 1
ATOM 656 C CA . ASP A 1 82 ? -12.422 -5.451 5.122 1.00 86.81 82 ASP A CA 1
ATOM 657 C C . ASP A 1 82 ? -12.996 -6.746 5.725 1.00 86.81 82 ASP A C 1
ATOM 659 O O . ASP A 1 82 ? -14.122 -6.727 6.209 1.00 86.81 82 ASP A O 1
ATOM 663 N N . VAL A 1 83 ? -12.235 -7.849 5.743 1.00 88.75 83 VAL A N 1
ATOM 664 C CA . VAL A 1 83 ? -12.664 -9.116 6.373 1.00 88.75 83 VAL A CA 1
ATOM 665 C C . VAL A 1 83 ? -12.537 -9.088 7.896 1.00 88.75 83 VAL A C 1
ATOM 667 O O . VAL A 1 83 ? -13.329 -9.720 8.586 1.00 88.75 83 VAL A O 1
ATOM 670 N N . ARG A 1 84 ? -11.521 -8.402 8.431 1.00 84.06 84 ARG A N 1
ATOM 671 C CA . ARG A 1 84 ? -11.294 -8.302 9.880 1.00 84.06 84 ARG A CA 1
ATOM 672 C C . ARG A 1 84 ? -12.255 -7.329 10.575 1.00 84.06 84 ARG A C 1
ATOM 674 O O . ARG A 1 84 ? -12.351 -7.376 11.801 1.00 84.06 84 ARG A O 1
ATOM 681 N N . LYS A 1 85 ? -12.866 -6.423 9.813 1.00 59.81 85 LYS A N 1
ATOM 682 C CA . LYS A 1 85 ? -13.778 -5.395 10.310 1.00 59.81 85 LYS A CA 1
ATOM 683 C C . LYS A 1 85 ? -14.964 -5.964 11.083 1.00 59.81 85 LYS A C 1
ATOM 685 O O . LYS A 1 85 ? -15.458 -7.046 10.703 1.00 59.81 85 LYS A O 1
#

pLDDT: mean 86.24, std 3.89, range [59.81, 90.81]

Organism: Chiloscyllium punctatum (NCBI:txid137246)

InterPro domains:
  IPR024743 Dynein heavy chain, coiled coil stalk [PF12777] (9-83)
  IPR026983 Dynein heavy chain [PTHR22878] (1-85)

Foldseek 3Di:
DLLVCLLVVHHSDPVVVVVLVPDPCNVVCLVPRPLVPGDVVSLVVSVVVCPDPCLDLVNLVVVPPVSSVVSVSSVVSSVVVVVVD

Secondary structure (DSSP, 8-state):
-HHHHHHTT----HHHHHHHHH-TTHHHHHHT--TTSS-HHHHHHHHHHHTSTT--HHHHHTT-HHHHHHHHHHHHHHHHHHHH-

Radius of gyration: 12.32 Å; chains: 1; bounding box: 31×22×32 Å

Sequence (85 aa):
MNAVCVLLQKSPQWTTAKLLLGDPSFLKHLLQLDKDKIPEKVFSRLKSYSKHPDFNPERVGTVSTACRSLCQWVLAIEHYHDVRK